Protein AF-A0A7K9U196-F1 (afdb_monomer)

Foldseek 3Di:
DDADPQWDWDDDDPPDPDDTDIHNDVLVVLVVQADPDPPPDDDDVPPPPPPPPFDWDDDPNDTHTDYDYDDDDPDDDDPLVVVLLVCLVPVPDPVVLVPDDPVNNVVSVVPSHSD

Nearest PDB structures (foldseek):
  4gl9-assembly3_G  TM=8.613E-01  e=1.724E-04  Mus musculus
  1knx-assembly1_E  TM=2.983E-01  e=6.787E+00  Mycoplasmoides pneumoniae

pLDDT: mean 73.75, std 14.44, range [35.03, 89.62]

Sequence (115 aa):
IQCEGGSFSLQSDPRSSQPVPRFDCVLKLVHHYMPPAPCAVPEQPGGTLHPKRTYYIYSGSEKIPLVLSRPLSSSVSTLQHLCRKTVNGHLDSYEKMTQLPAPIKEFLDQYDAPL

Secondary structure (DSSP, 8-state):
-EEETTEEE----TT--SPPP-BSSHHHHHHHHSPPPTTS-S--TT--------EEEEETTEEEEE---S---SSPPPHHHHHHHHHHHH---HHHHHTS-HHHHHHHHTT-S--

Mean predicted aligned error: 11.53 Å

InterPro domains:
  IPR001496 SOCS box domain [PS50225] (67-114)
  IPR001496 SOCS box domain [SM00253] (70-112)
  IPR001496 SOCS box domain [SM00969] (76-111)
  IPR028414 Suppressor of cytokine signalling 3, SOCS box domain [cd03737] (74-115)
  IPR036036 SOCS box-like domain superfamily [SSF158235] (66-113)
  IPR036860 SH2 domain superfamily [G3DSA:3.30.505.10] (1-75)

Radius of gyration: 17.28 Å; Cα contacts (8 Å, |Δi|>4): 85; chains: 1; bounding box: 33×39×47 Å

Solvent-accessible surface area (backbone atoms only — not comparable to full-atom values): 7669 Å² total; per-residue (Å²): 118,44,79,56,96,76,28,30,29,71,72,70,63,94,84,56,90,68,85,76,70,71,24,82,40,67,61,61,45,50,53,72,60,31,67,80,71,95,82,73,79,87,82,66,96,79,64,77,76,74,71,85,79,80,43,70,38,73,61,90,93,44,83,41,77,53,79,51,86,75,86,83,74,93,62,88,75,53,69,70,57,53,51,41,30,54,43,56,63,67,60,85,46,69,76,64,59,71,73,49,56,66,74,56,50,56,61,39,64,79,54,66,54,61,116

Organism: NCBI:txid176938

Structure (mmCIF, N/CA/C/O backbone):
data_AF-A0A7K9U196-F1
#
_entry.id   AF-A0A7K9U196-F1
#
loop_
_atom_site.group_PDB
_atom_site.id
_atom_site.type_symbol
_atom_site.label_atom_id
_atom_site.label_alt_id
_atom_site.label_comp_id
_atom_site.label_asym_id
_atom_site.label_entity_id
_atom_site.label_seq_id
_atom_site.pdbx_PDB_ins_code
_atom_site.Cartn_x
_atom_site.Cartn_y
_atom_site.Cartn_z
_atom_site.occupancy
_atom_site.B_iso_or_equiv
_atom_site.auth_seq_id
_atom_site.auth_comp_id
_atom_s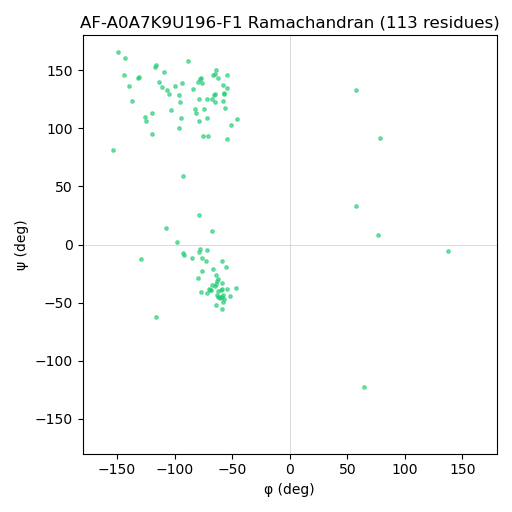ite.auth_asym_id
_atom_site.auth_atom_id
_atom_site.pdbx_PDB_model_num
ATOM 1 N N . ILE A 1 1 ? 2.739 4.214 -12.841 1.00 82.56 1 ILE A N 1
ATOM 2 C CA . ILE A 1 1 ? 1.569 3.373 -12.483 1.00 82.56 1 ILE A CA 1
ATOM 3 C C . ILE A 1 1 ? 0.477 3.713 -13.478 1.00 82.56 1 ILE A C 1
ATOM 5 O O . ILE A 1 1 ? 0.269 4.898 -13.712 1.00 82.56 1 ILE A O 1
ATOM 9 N N . GLN A 1 2 ? -0.138 2.713 -14.100 1.00 84.38 2 GLN A N 1
ATOM 10 C CA . GLN A 1 2 ? -1.284 2.916 -14.984 1.00 84.38 2 GLN A CA 1
ATOM 11 C C . GLN A 1 2 ? -2.572 2.750 -14.177 1.00 84.38 2 GLN A C 1
ATOM 13 O O . GLN A 1 2 ? -2.650 1.870 -13.319 1.00 84.38 2 GLN A O 1
ATOM 18 N N . CYS A 1 3 ? -3.543 3.622 -14.436 1.00 86.62 3 CYS A N 1
ATOM 19 C CA . CYS A 1 3 ? -4.880 3.571 -13.859 1.00 86.62 3 CYS A CA 1
ATOM 20 C C . CYS A 1 3 ? -5.874 3.428 -15.013 1.00 86.62 3 CYS A C 1
ATOM 22 O O . CYS A 1 3 ? -5.988 4.334 -15.838 1.00 86.62 3 CYS A O 1
ATOM 24 N N . GLU A 1 4 ? -6.552 2.286 -15.092 1.00 85.56 4 GLU A N 1
ATOM 25 C CA . GLU A 1 4 ? -7.533 1.979 -16.136 1.00 85.56 4 GLU A CA 1
ATOM 26 C C . GLU A 1 4 ? -8.749 1.317 -15.482 1.00 85.56 4 GLU A C 1
ATOM 28 O O . GLU A 1 4 ? -8.609 0.318 -14.777 1.00 85.56 4 GLU A O 1
ATOM 33 N N . GLY A 1 5 ? -9.945 1.886 -15.671 1.00 81.81 5 GLY A N 1
ATOM 34 C CA . GLY A 1 5 ? -11.194 1.289 -15.181 1.00 81.81 5 GLY A CA 1
ATOM 35 C C . GLY A 1 5 ? -11.239 1.033 -13.666 1.00 81.81 5 GLY A C 1
ATOM 36 O O . GLY A 1 5 ? -11.805 0.034 -13.238 1.00 81.81 5 GLY A O 1
ATOM 37 N N . GLY A 1 6 ? -10.597 1.882 -12.854 1.00 82.81 6 GLY A N 1
ATOM 38 C CA . GLY A 1 6 ? -10.522 1.704 -11.395 1.00 82.81 6 GLY A CA 1
ATOM 39 C C . GLY A 1 6 ? -9.525 0.633 -10.934 1.00 82.81 6 GLY A C 1
ATOM 40 O O . GLY A 1 6 ? -9.493 0.299 -9.756 1.00 82.81 6 GLY A O 1
ATOM 41 N N . SER A 1 7 ? -8.709 0.100 -11.847 1.00 88.25 7 SER A N 1
ATOM 42 C CA . SER A 1 7 ? -7.621 -0.827 -11.542 1.00 88.25 7 SER A CA 1
ATOM 43 C C . SER A 1 7 ? -6.253 -0.177 -11.740 1.00 88.25 7 SER A C 1
ATOM 45 O O . SER A 1 7 ? -6.056 0.650 -12.631 1.00 88.25 7 SER A O 1
ATOM 47 N N . PHE A 1 8 ? -5.288 -0.609 -10.935 1.00 89.62 8 PHE A N 1
ATOM 48 C CA . PHE A 1 8 ? -3.902 -0.169 -10.936 1.00 89.62 8 PHE A CA 1
ATOM 49 C C . PHE A 1 8 ? -2.980 -1.283 -11.420 1.00 89.62 8 PHE A C 1
ATOM 51 O O . PHE A 1 8 ? -3.079 -2.426 -10.969 1.00 89.62 8 PHE A O 1
ATOM 58 N N . SER A 1 9 ? -2.041 -0.940 -12.294 1.00 87.75 9 SER A N 1
ATOM 59 C CA . SER A 1 9 ? -0.998 -1.851 -12.771 1.00 87.75 9 SER A CA 1
ATOM 60 C C . SER A 1 9 ? 0.334 -1.125 -12.963 1.00 87.75 9 SER A C 1
ATOM 62 O O . SER A 1 9 ? 0.410 0.111 -13.053 1.00 87.75 9 SER A O 1
ATOM 64 N N . LEU A 1 10 ? 1.429 -1.887 -12.998 1.00 85.94 10 LEU A N 1
ATOM 65 C CA . LEU A 1 10 ? 2.708 -1.342 -13.438 1.00 85.94 10 LEU A CA 1
ATOM 66 C C . LEU A 1 10 ? 2.730 -1.232 -14.959 1.00 85.94 10 LEU A C 1
ATOM 68 O O . LEU A 1 10 ? 2.212 -2.085 -15.679 1.00 85.94 10 LEU A O 1
ATOM 72 N N . GLN A 1 11 ? 3.362 -0.162 -15.439 1.00 77.44 11 GLN A N 1
ATOM 73 C CA . GLN A 1 11 ? 3.585 0.014 -16.864 1.00 77.44 11 GLN A CA 1
ATOM 74 C C . GLN A 1 11 ? 4.384 -1.177 -17.387 1.00 77.44 11 GLN A C 1
ATOM 76 O O . GLN A 1 11 ? 5.463 -1.481 -16.881 1.00 77.44 11 GLN A O 1
ATOM 81 N N . SER A 1 12 ? 3.814 -1.847 -18.378 1.00 70.69 12 SER A N 1
ATOM 82 C CA . SER A 1 12 ? 4.351 -3.082 -18.937 1.00 70.69 12 SER A CA 1
ATOM 83 C C . SER A 1 12 ? 4.736 -2.881 -20.393 1.00 70.69 12 SER A C 1
ATOM 85 O O . SER A 1 12 ? 4.204 -1.993 -21.059 1.00 70.69 12 SER A O 1
ATOM 87 N N . ASP A 1 13 ? 5.677 -3.690 -20.877 1.00 69.69 13 ASP A N 1
ATOM 88 C CA . ASP A 1 13 ? 6.068 -3.679 -22.286 1.00 69.69 13 ASP A CA 1
ATOM 89 C C . ASP A 1 13 ? 4.892 -4.194 -23.139 1.00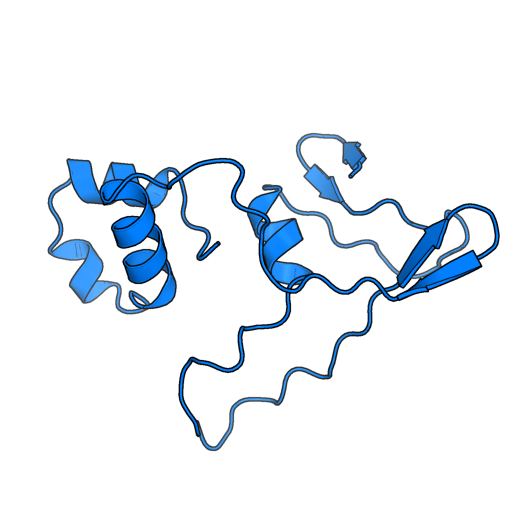 69.69 13 ASP A C 1
ATOM 91 O O . ASP A 1 13 ? 4.422 -5.306 -22.884 1.00 69.69 13 ASP A O 1
ATOM 95 N N . PRO A 1 14 ? 4.413 -3.447 -24.154 1.00 64.19 14 PRO A N 1
ATOM 96 C CA . PRO A 1 14 ? 3.375 -3.919 -25.075 1.00 64.19 14 PRO A CA 1
ATOM 97 C C . PRO A 1 14 ? 3.762 -5.196 -25.844 1.00 64.19 14 PRO A C 1
ATOM 99 O O . PRO A 1 14 ? 2.897 -5.829 -26.446 1.00 64.19 14 PRO A O 1
ATOM 102 N N . ARG A 1 15 ? 5.043 -5.588 -25.838 1.00 65.25 15 ARG A N 1
ATOM 103 C CA . ARG A 1 15 ? 5.558 -6.833 -26.433 1.00 65.25 15 ARG A CA 1
ATOM 104 C C . ARG A 1 15 ? 5.631 -8.000 -25.443 1.00 65.25 15 ARG A C 1
ATOM 106 O O . ARG A 1 15 ? 5.948 -9.117 -25.848 1.00 65.25 15 ARG A O 1
ATOM 113 N N . SER A 1 16 ? 5.376 -7.762 -24.157 1.00 66.19 16 SER A N 1
ATOM 114 C CA . SER A 1 16 ? 5.357 -8.813 -23.139 1.00 66.19 16 SER A CA 1
ATOM 115 C C . SER A 1 16 ? 4.118 -9.689 -23.314 1.00 66.19 16 SER A C 1
ATOM 117 O O . SER A 1 16 ? 2.993 -9.200 -23.273 1.00 66.19 16 SER A O 1
ATOM 119 N N . SER A 1 17 ? 4.314 -11.001 -23.449 1.00 61.66 17 SER A N 1
ATOM 120 C CA . SER A 1 17 ? 3.226 -11.986 -23.477 1.00 61.66 17 SER A CA 1
ATOM 121 C C . SER A 1 17 ? 2.674 -12.324 -22.087 1.00 61.66 17 SER A C 1
ATOM 123 O O . SER A 1 17 ? 1.700 -13.069 -21.978 1.00 61.66 17 SER A O 1
ATOM 125 N N . GLN A 1 18 ? 3.290 -11.814 -21.013 1.00 68.69 18 GLN A N 1
ATOM 126 C CA . GLN A 1 18 ? 2.848 -12.100 -19.651 1.00 68.69 18 GLN A CA 1
ATOM 127 C C . GLN A 1 18 ? 1.711 -11.169 -19.212 1.00 68.69 18 GLN A C 1
ATOM 129 O O . GLN A 1 18 ? 1.826 -9.951 -19.384 1.00 68.69 18 GLN A O 1
ATOM 134 N N . PRO A 1 19 ? 0.640 -11.713 -18.601 1.00 70.25 19 PRO A N 1
ATOM 135 C CA . PRO A 1 19 ? -0.452 -10.906 -18.080 1.00 70.25 19 PRO A CA 1
ATOM 136 C C . PRO A 1 19 ? 0.046 -10.026 -16.932 1.00 70.25 19 PRO A C 1
ATOM 138 O O . PRO A 1 19 ? 0.681 -10.496 -15.986 1.00 70.25 19 PRO A O 1
ATOM 141 N N . VAL A 1 20 ? -0.257 -8.735 -17.021 1.00 78.69 20 VAL A N 1
ATOM 142 C CA . VAL A 1 20 ? 0.132 -7.742 -16.019 1.00 78.69 20 VAL A CA 1
ATOM 143 C C . VAL A 1 20 ? -0.822 -7.833 -14.828 1.00 78.69 20 VAL A C 1
ATOM 145 O O . VAL A 1 20 ? -2.033 -7.702 -15.031 1.00 78.69 20 VAL A O 1
ATOM 148 N N . PRO A 1 21 ? -0.324 -8.010 -13.591 1.00 84.44 21 PRO A N 1
ATOM 149 C CA . PRO A 1 21 ? -1.163 -7.967 -12.402 1.00 84.44 21 PRO A CA 1
ATOM 150 C C . PRO A 1 21 ? -1.910 -6.630 -12.298 1.00 84.44 21 PRO A C 1
ATOM 152 O O . PRO A 1 21 ? -1.309 -5.556 -12.400 1.00 84.44 21 PRO A O 1
ATOM 155 N N . ARG A 1 22 ? -3.229 -6.708 -12.102 1.00 87.44 22 ARG A N 1
ATOM 156 C CA . ARG A 1 22 ? -4.124 -5.566 -11.886 1.00 87.44 22 ARG A CA 1
ATOM 157 C C . ARG A 1 22 ? -4.668 -5.627 -10.464 1.00 87.44 22 ARG A C 1
ATOM 159 O O . ARG A 1 22 ? -5.009 -6.706 -9.985 1.00 87.44 22 ARG A O 1
ATOM 166 N N . PHE A 1 23 ? -4.755 -4.477 -9.810 1.00 88.31 23 PHE A N 1
ATOM 167 C CA . PHE A 1 23 ? -5.191 -4.362 -8.420 1.00 88.31 23 PHE A CA 1
ATOM 168 C C . PHE A 1 23 ? -6.254 -3.281 -8.284 1.00 88.31 23 PHE A C 1
ATOM 170 O O . PHE A 1 23 ? -6.141 -2.236 -8.909 1.00 88.31 23 PHE A O 1
ATOM 177 N N . ASP A 1 24 ? -7.238 -3.479 -7.417 1.00 88.44 24 ASP A N 1
ATOM 178 C CA . ASP A 1 24 ? -8.250 -2.465 -7.085 1.00 88.44 24 ASP A CA 1
ATOM 179 C C . ASP A 1 24 ? -7.697 -1.319 -6.211 1.00 88.44 24 ASP A C 1
ATOM 181 O O . ASP A 1 24 ? -8.307 -0.262 -6.089 1.00 88.44 24 ASP A O 1
ATOM 185 N N . CYS A 1 25 ? -6.511 -1.505 -5.620 1.00 83.38 25 CYS A N 1
ATOM 186 C CA . CYS A 1 25 ? -5.870 -0.543 -4.731 1.00 83.38 25 CYS A CA 1
ATOM 187 C C . CYS A 1 25 ? -4.359 -0.463 -4.992 1.00 83.38 25 CYS A C 1
ATOM 189 O O . CYS A 1 25 ? -3.675 -1.485 -5.101 1.00 83.38 25 CYS A O 1
ATOM 191 N N . VAL A 1 26 ? -3.812 0.758 -5.030 1.00 86.25 26 VAL A N 1
ATOM 192 C CA . VAL A 1 26 ? -2.365 1.000 -5.207 1.00 86.25 26 VAL A CA 1
ATOM 193 C C . VAL A 1 26 ? -1.544 0.337 -4.102 1.00 86.25 26 VAL A C 1
ATOM 195 O O . VAL A 1 26 ? -0.441 -0.134 -4.357 1.00 86.25 26 VAL A O 1
ATOM 198 N N . LEU A 1 27 ? -2.072 0.247 -2.883 1.00 83.75 27 LEU A N 1
ATOM 199 C CA . LEU A 1 27 ? -1.3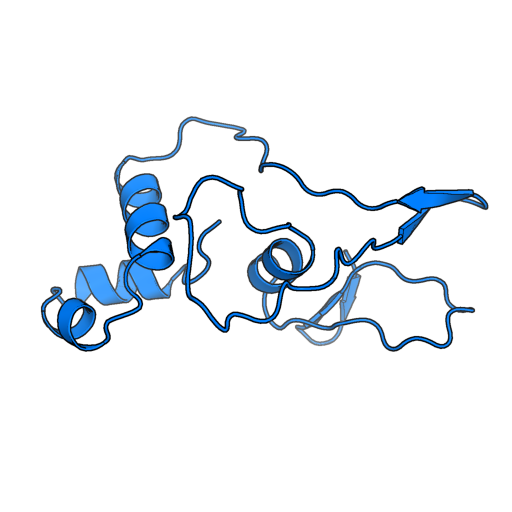59 -0.376 -1.768 1.00 83.75 27 LEU A CA 1
ATOM 200 C C . LEU A 1 27 ? -1.205 -1.883 -1.971 1.00 83.75 27 LEU A C 1
ATOM 202 O O . LEU A 1 27 ? -0.129 -2.419 -1.724 1.00 83.75 27 LEU A O 1
ATOM 206 N N . LYS A 1 28 ? -2.237 -2.552 -2.503 1.00 84.81 28 LYS A N 1
ATOM 207 C CA . LYS A 1 28 ? -2.166 -3.971 -2.886 1.00 84.81 28 LYS A CA 1
ATOM 208 C C . LYS A 1 28 ? -1.135 -4.189 -3.992 1.00 84.81 28 LYS A C 1
ATOM 210 O O . LYS A 1 28 ? -0.370 -5.149 -3.930 1.00 84.81 28 LYS A O 1
ATOM 215 N N . LEU A 1 29 ? -1.072 -3.264 -4.957 1.00 87.56 29 LEU A N 1
ATOM 216 C CA . LEU A 1 29 ? -0.037 -3.259 -5.990 1.00 87.56 29 LEU A CA 1
ATOM 217 C C . LEU A 1 29 ? 1.353 -3.160 -5.360 1.00 87.56 29 LEU A C 1
ATOM 219 O O . LEU A 1 29 ? 2.189 -4.027 -5.596 1.00 87.56 29 LEU A O 1
ATOM 223 N N . VAL A 1 30 ? 1.609 -2.137 -4.542 1.00 86.12 30 VAL A N 1
ATOM 224 C CA . VAL A 1 30 ? 2.923 -1.936 -3.911 1.00 86.12 30 VAL A CA 1
ATOM 225 C C . VAL A 1 30 ? 3.300 -3.151 -3.067 1.00 86.12 30 VAL A C 1
ATOM 227 O O . VAL A 1 30 ? 4.404 -3.661 -3.223 1.00 86.12 30 VAL A O 1
ATOM 230 N N . HIS A 1 31 ? 2.371 -3.670 -2.262 1.00 80.38 31 HIS A N 1
ATOM 231 C CA 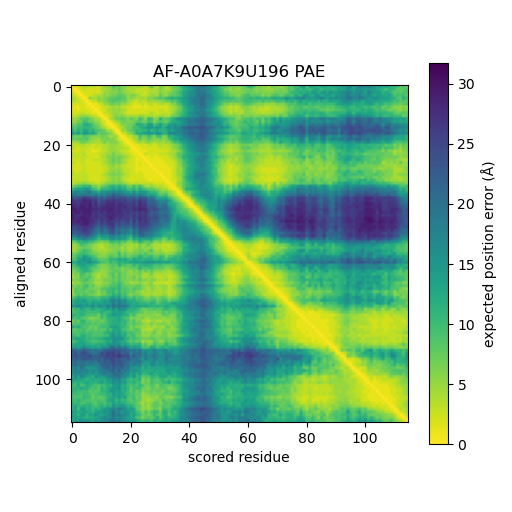. HIS A 1 31 ? 2.584 -4.848 -1.422 1.00 80.38 31 HIS A CA 1
ATOM 232 C C . HIS A 1 31 ? 2.964 -6.088 -2.242 1.00 80.38 31 HIS A C 1
ATOM 234 O O . HIS A 1 31 ? 3.842 -6.842 -1.846 1.00 80.38 31 HIS A O 1
ATOM 240 N N . HIS A 1 32 ? 2.363 -6.286 -3.418 1.00 83.56 32 HIS A N 1
ATOM 241 C CA . HIS A 1 32 ? 2.697 -7.408 -4.300 1.00 83.56 32 HIS A CA 1
ATOM 242 C C . HIS A 1 32 ? 4.130 -7.350 -4.859 1.00 83.56 32 HIS A C 1
ATOM 244 O O . HIS A 1 32 ? 4.763 -8.390 -5.071 1.00 83.56 32 HIS A O 1
ATOM 250 N N . TYR A 1 33 ? 4.625 -6.143 -5.140 1.00 82.44 33 TYR A N 1
ATOM 251 C CA . TYR A 1 33 ? 5.965 -5.916 -5.692 1.00 82.44 33 TYR A CA 1
ATOM 252 C C . TYR A 1 33 ? 7.033 -5.689 -4.614 1.00 82.44 33 TYR A C 1
ATOM 254 O O . TYR A 1 33 ? 8.225 -5.646 -4.926 1.00 82.44 33 TYR A O 1
ATOM 262 N N . MET A 1 34 ? 6.621 -5.544 -3.358 1.00 84.25 34 MET A N 1
ATOM 263 C CA . MET A 1 34 ? 7.497 -5.377 -2.212 1.00 84.25 34 MET A CA 1
ATOM 264 C C . MET A 1 34 ? 7.744 -6.742 -1.559 1.00 84.25 34 MET A C 1
ATOM 266 O O . MET A 1 34 ? 6.791 -7.428 -1.199 1.00 84.25 34 MET A O 1
ATOM 270 N N . PRO A 1 35 ? 9.002 -7.188 -1.422 1.00 69.75 35 PRO A N 1
ATOM 271 C CA . PRO A 1 35 ? 9.298 -8.425 -0.727 1.00 69.75 35 PRO A CA 1
ATOM 272 C C . PRO A 1 35 ? 8.911 -8.286 0.754 1.00 69.75 35 PRO A C 1
ATOM 274 O O . PRO A 1 35 ? 9.065 -7.198 1.320 1.00 69.75 35 PRO A O 1
ATOM 277 N N . PRO A 1 36 ? 8.448 -9.370 1.403 1.00 63.66 36 PRO A N 1
ATOM 278 C CA . PRO A 1 36 ? 8.218 -9.356 2.840 1.00 63.66 36 PRO A CA 1
ATOM 279 C C . PRO A 1 36 ? 9.522 -8.976 3.546 1.00 63.66 36 PRO A C 1
ATOM 281 O O . PRO A 1 36 ? 10.593 -9.509 3.234 1.00 63.66 36 PRO A O 1
ATOM 284 N N . ALA A 1 37 ? 9.446 -8.011 4.463 1.00 57.06 37 ALA A N 1
ATOM 285 C CA . ALA A 1 37 ? 10.604 -7.598 5.238 1.00 57.06 37 ALA A CA 1
ATOM 286 C C . ALA A 1 37 ? 11.1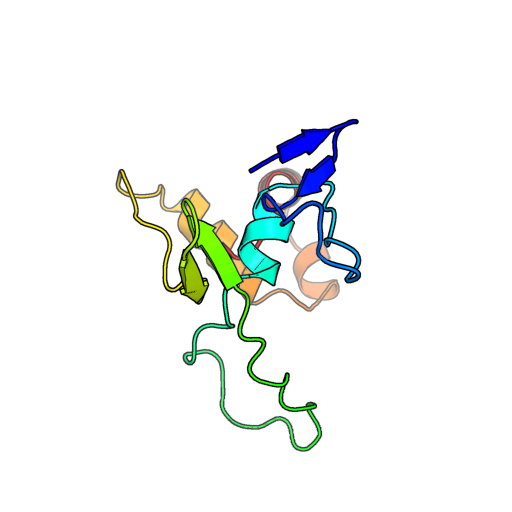58 -8.815 6.006 1.00 57.06 37 ALA A C 1
ATOM 288 O O . ALA A 1 37 ? 10.376 -9.558 6.599 1.00 57.06 37 ALA A O 1
ATOM 289 N N . PRO A 1 38 ? 12.485 -9.018 6.061 1.00 53.25 38 PRO A N 1
ATOM 290 C CA . PRO A 1 38 ? 13.101 -10.183 6.707 1.00 53.25 38 PRO A CA 1
ATOM 291 C C . PRO A 1 38 ? 12.940 -10.231 8.243 1.00 53.25 38 PRO A C 1
ATOM 293 O O . PRO A 1 38 ? 13.601 -11.029 8.898 1.00 53.25 38 PRO A O 1
ATOM 296 N N . CYS A 1 39 ? 12.090 -9.387 8.838 1.00 42.50 39 CYS A N 1
ATOM 297 C CA . CYS A 1 39 ? 12.002 -9.182 10.28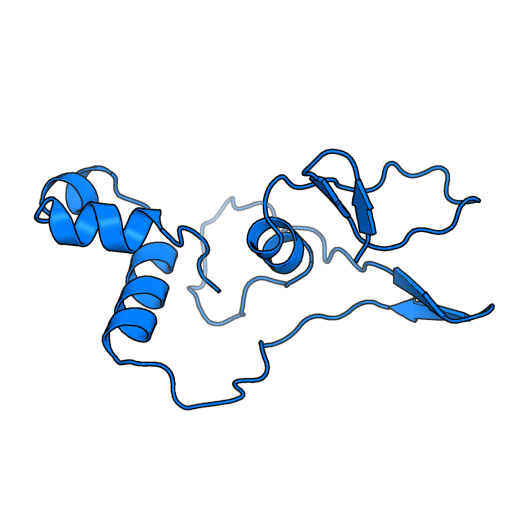6 1.00 42.50 39 CYS A CA 1
ATOM 298 C C . CYS A 1 39 ? 10.754 -9.781 10.957 1.00 42.50 39 CYS A C 1
ATOM 300 O O . CYS A 1 39 ? 10.490 -9.448 12.109 1.00 42.50 39 CYS A O 1
ATOM 302 N N . ALA A 1 40 ? 9.998 -10.665 10.303 1.00 42.88 40 ALA A N 1
ATOM 303 C CA . ALA A 1 40 ? 8.906 -11.386 10.957 1.00 42.88 40 ALA A CA 1
ATOM 304 C C . ALA A 1 40 ? 9.159 -12.900 10.901 1.00 42.88 40 ALA A C 1
ATOM 306 O O . ALA A 1 40 ? 8.828 -13.547 9.917 1.00 42.88 40 ALA A O 1
ATOM 307 N N . VAL A 1 41 ? 9.743 -13.394 12.000 1.00 38.12 41 VAL A N 1
ATOM 308 C CA . VAL A 1 41 ? 9.891 -14.787 12.474 1.00 38.12 41 VAL A CA 1
ATOM 309 C C . VAL A 1 41 ? 10.603 -15.828 11.582 1.00 38.12 41 VAL A C 1
ATOM 311 O O . VAL A 1 41 ? 10.283 -15.988 10.408 1.00 38.12 41 VAL A O 1
ATOM 314 N N . PRO A 1 42 ? 11.538 -16.617 12.156 1.00 45.47 42 PRO A N 1
ATOM 315 C CA . PRO A 1 42 ? 11.985 -17.857 11.545 1.00 45.47 42 PRO A CA 1
ATOM 316 C C . PRO A 1 42 ? 10.916 -18.950 11.750 1.00 45.47 42 PRO A C 1
ATOM 318 O O . PRO A 1 42 ? 10.356 -19.091 12.832 1.00 45.47 42 PRO A O 1
ATOM 321 N N . GLU A 1 43 ? 10.703 -19.743 10.699 1.00 45.03 43 GLU A N 1
ATOM 322 C CA . GLU A 1 43 ? 10.219 -21.133 10.745 1.00 45.03 43 GLU A CA 1
ATOM 323 C C . GLU A 1 43 ? 8.706 -21.359 10.962 1.00 45.03 43 GLU A C 1
ATOM 325 O O . GLU A 1 43 ? 8.215 -21.577 12.065 1.00 45.03 43 GLU A O 1
ATOM 330 N N . GLN A 1 44 ? 7.973 -21.458 9.848 1.00 37.06 44 GLN A N 1
ATOM 331 C CA . GLN A 1 44 ? 6.895 -22.444 9.716 1.00 37.06 44 GLN A CA 1
ATOM 332 C C . GLN A 1 44 ? 7.425 -23.595 8.842 1.00 37.06 44 GLN A C 1
ATOM 334 O O . GLN A 1 44 ? 7.733 -23.355 7.666 1.00 37.06 44 GLN A O 1
ATOM 339 N N . PRO A 1 45 ? 7.564 -24.830 9.365 1.00 35.03 45 PRO A N 1
ATOM 340 C CA . PRO A 1 45 ? 8.011 -25.976 8.583 1.00 35.03 45 PRO A CA 1
ATOM 341 C C . PRO A 1 45 ? 6.890 -26.376 7.616 1.00 35.03 45 PRO A C 1
ATOM 343 O O . PRO A 1 45 ? 5.966 -27.102 7.967 1.00 35.03 45 PRO A O 1
ATOM 346 N N . GLY A 1 46 ? 6.944 -25.840 6.395 1.00 38.66 46 GLY A N 1
ATOM 347 C CA . GLY A 1 46 ? 5.961 -26.105 5.338 1.00 38.66 46 GLY A CA 1
ATOM 348 C C . GLY A 1 46 ? 5.524 -24.879 4.533 1.00 38.66 46 GLY A C 1
ATOM 349 O O . GLY A 1 46 ? 4.812 -25.032 3.543 1.00 38.66 46 GLY A O 1
ATOM 350 N N . GLY A 1 47 ? 5.953 -23.670 4.908 1.00 35.75 47 GLY A N 1
ATOM 351 C CA . GLY A 1 47 ? 5.662 -22.463 4.137 1.00 35.75 47 GLY A CA 1
ATOM 352 C C . GLY A 1 47 ? 6.468 -22.442 2.842 1.00 35.75 47 GLY A C 1
ATOM 353 O O . GLY A 1 47 ? 7.683 -22.263 2.875 1.00 35.75 47 GLY A O 1
ATOM 354 N N . THR A 1 48 ? 5.802 -22.632 1.702 1.00 36.28 48 THR A N 1
ATOM 355 C CA . THR A 1 48 ? 6.383 -22.473 0.364 1.00 36.28 48 THR A CA 1
ATOM 356 C C . THR A 1 48 ? 7.187 -21.183 0.300 1.00 36.28 48 THR A C 1
ATOM 358 O O . THR A 1 48 ? 6.617 -20.091 0.302 1.00 36.28 48 THR A O 1
ATOM 361 N N . LEU A 1 49 ? 8.512 -21.329 0.255 1.00 41.19 49 LEU A N 1
ATOM 362 C CA . LEU A 1 49 ? 9.470 -20.262 0.019 1.00 41.19 49 LEU A CA 1
ATOM 363 C C . LEU A 1 49 ? 8.995 -19.532 -1.239 1.00 41.19 49 LEU A C 1
ATOM 365 O O . LEU A 1 49 ? 9.098 -20.080 -2.338 1.00 41.19 49 LEU A O 1
ATOM 369 N N . HIS A 1 50 ? 8.374 -18.358 -1.086 1.00 45.72 50 HIS A N 1
ATOM 370 C CA . HIS A 1 50 ? 7.897 -17.610 -2.240 1.00 45.72 50 HIS A CA 1
ATOM 371 C C . HIS A 1 50 ? 9.120 -17.405 -3.140 1.00 45.72 50 HIS A C 1
ATOM 373 O O . HIS A 1 50 ? 10.101 -16.809 -2.680 1.00 45.72 50 HIS A O 1
ATOM 379 N N . PRO A 1 51 ? 9.125 -17.947 -4.376 1.00 48.56 51 PRO A N 1
ATOM 380 C CA . PRO A 1 51 ? 10.274 -17.821 -5.255 1.00 48.56 51 PRO A CA 1
ATOM 381 C C . PRO A 1 51 ? 10.577 -16.335 -5.361 1.00 48.56 51 PRO A C 1
ATOM 383 O O . PRO A 1 51 ? 9.649 -15.539 -5.480 1.00 48.56 51 PRO A O 1
ATOM 386 N N . LYS A 1 52 ? 11.852 -15.963 -5.240 1.00 56.91 52 LYS A N 1
ATOM 387 C CA . LYS A 1 52 ? 12.331 -14.579 -5.297 1.00 56.91 52 LYS A CA 1
ATOM 388 C C . LYS A 1 52 ? 11.829 -13.973 -6.617 1.00 56.91 52 LYS A C 1
ATOM 390 O O . LYS A 1 52 ? 12.436 -14.180 -7.664 1.00 56.91 52 LYS A O 1
ATOM 395 N N . ARG A 1 53 ? 10.646 -13.345 -6.599 1.00 64.88 53 ARG A N 1
ATOM 396 C CA . ARG A 1 53 ? 9.979 -12.842 -7.803 1.00 64.88 53 ARG A CA 1
ATOM 397 C C . ARG A 1 53 ? 10.722 -11.581 -8.206 1.00 64.88 53 ARG A C 1
ATOM 399 O O . ARG A 1 53 ? 10.474 -10.505 -7.674 1.00 64.88 53 ARG A O 1
ATOM 406 N N . THR A 1 54 ? 11.692 -11.739 -9.097 1.00 69.69 54 THR A N 1
ATOM 407 C CA . THR A 1 54 ? 12.395 -10.612 -9.702 1.00 69.69 54 THR A CA 1
ATOM 408 C C . THR A 1 54 ? 11.502 -10.037 -10.789 1.00 69.69 54 THR A C 1
ATOM 410 O O . THR A 1 54 ? 11.326 -10.638 -11.848 1.00 69.69 54 THR A O 1
ATOM 413 N N . TYR A 1 55 ? 10.915 -8.880 -10.510 1.00 78.06 55 TYR A N 1
ATOM 414 C CA . TYR A 1 55 ? 10.145 -8.126 -11.489 1.00 78.06 55 TYR A CA 1
ATOM 415 C C . TYR A 1 55 ? 11.065 -7.179 -12.256 1.00 78.06 55 TYR A C 1
ATOM 417 O O . TYR A 1 55 ? 12.138 -6.819 -11.776 1.00 78.06 55 TYR A O 1
ATOM 425 N N . TYR A 1 56 ? 10.651 -6.766 -13.450 1.00 79.19 56 TYR A N 1
ATOM 426 C CA . TYR A 1 56 ? 11.418 -5.850 -14.286 1.00 79.19 56 TYR A CA 1
ATOM 427 C C . TYR A 1 56 ? 10.519 -4.734 -14.805 1.00 79.19 56 TYR A C 1
ATOM 429 O O . TYR A 1 56 ? 9.361 -4.977 -15.142 1.00 79.19 56 TYR A O 1
ATOM 437 N N . ILE A 1 57 ? 11.075 -3.531 -14.886 1.00 80.81 57 ILE A N 1
ATOM 438 C CA . ILE A 1 57 ? 10.476 -2.367 -15.533 1.00 80.81 57 ILE A CA 1
ATOM 439 C C . ILE A 1 57 ? 11.350 -1.944 -16.709 1.00 80.81 57 ILE A C 1
ATOM 441 O O . ILE A 1 57 ? 12.557 -2.184 -16.723 1.00 80.81 57 ILE A O 1
ATOM 445 N N . TYR A 1 58 ? 10.734 -1.313 -17.700 1.00 76.94 58 TYR A N 1
ATOM 446 C CA . TYR A 1 58 ? 11.438 -0.800 -18.866 1.00 76.94 58 TYR A CA 1
ATOM 447 C C . TYR A 1 58 ? 11.559 0.714 -18.759 1.00 76.94 58 TYR A C 1
ATOM 449 O O . TYR A 1 58 ? 10.565 1.404 -18.523 1.00 76.94 58 TYR A O 1
ATOM 457 N N . SER A 1 59 ? 12.775 1.219 -18.939 1.00 77.25 59 SER A N 1
ATOM 458 C CA . SER A 1 59 ? 13.054 2.649 -19.052 1.00 77.25 59 SER A CA 1
ATOM 459 C C . SER A 1 59 ? 13.796 2.872 -20.367 1.00 77.25 59 SER A C 1
ATOM 461 O O . SER A 1 59 ? 14.942 2.455 -20.525 1.00 77.25 59 SER A O 1
ATOM 463 N N . GLY A 1 60 ? 13.109 3.440 -21.362 1.00 77.12 60 GLY A N 1
ATOM 464 C CA . GLY A 1 60 ? 13.615 3.473 -22.738 1.00 77.12 60 GLY A CA 1
ATOM 465 C C . GLY A 1 60 ? 13.738 2.061 -23.328 1.00 77.12 60 GLY A C 1
ATOM 466 O O . GLY A 1 60 ? 12.752 1.330 -23.383 1.00 77.12 60 GLY A O 1
ATOM 467 N N . SER A 1 61 ? 14.942 1.681 -23.770 1.00 75.56 61 SER A N 1
ATOM 468 C CA . SER A 1 61 ? 15.261 0.341 -24.294 1.00 75.56 61 SER A CA 1
ATOM 469 C C . SER A 1 61 ? 15.920 -0.591 -23.270 1.00 75.56 61 SER A C 1
ATOM 471 O O . SER A 1 61 ? 16.280 -1.715 -23.621 1.00 75.56 61 SER A O 1
ATOM 473 N N . GLU A 1 62 ? 16.101 -0.148 -22.023 1.00 80.50 62 GLU A N 1
ATOM 474 C CA . GLU A 1 62 ? 16.766 -0.933 -20.984 1.00 80.50 62 GLU A CA 1
ATOM 475 C C . GLU A 1 62 ? 15.758 -1.619 -20.053 1.00 80.50 62 GLU A C 1
ATOM 477 O O . GLU A 1 62 ? 14.767 -1.021 -19.618 1.00 80.50 62 GLU A O 1
ATOM 482 N N . LYS A 1 63 ? 16.031 -2.892 -19.740 1.00 81.69 63 LYS A N 1
ATOM 483 C CA . LYS A 1 63 ? 15.270 -3.706 -18.790 1.00 81.69 63 LYS A CA 1
ATOM 484 C C . LYS A 1 63 ? 15.930 -3.628 -17.412 1.00 81.69 63 LYS A C 1
ATOM 486 O O . LYS A 1 63 ? 16.982 -4.227 -17.196 1.00 81.69 63 LYS A O 1
ATOM 491 N N . ILE A 1 64 ? 15.282 -2.944 -16.475 1.00 81.94 64 ILE A N 1
ATOM 492 C CA . ILE A 1 64 ? 15.797 -2.675 -15.126 1.00 81.94 64 ILE A CA 1
ATOM 493 C C . ILE A 1 64 ? 15.039 -3.545 -14.112 1.00 81.94 64 ILE A C 1
ATOM 495 O O . ILE A 1 64 ? 13.808 -3.604 -14.167 1.00 81.94 64 ILE A O 1
ATOM 499 N N . PRO A 1 65 ? 15.716 -4.237 -13.178 1.00 81.56 65 PRO A N 1
ATOM 500 C CA . PRO A 1 65 ? 15.035 -4.977 -12.120 1.00 81.56 65 PRO A CA 1
ATOM 501 C C . PRO A 1 65 ? 14.291 -4.019 -11.179 1.00 81.56 65 PRO A C 1
ATOM 503 O O . PRO A 1 65 ? 14.860 -3.064 -10.654 1.00 81.56 65 PRO A O 1
ATOM 506 N N . LEU A 1 66 ? 13.011 -4.295 -10.941 1.00 83.56 66 LEU A N 1
ATOM 507 C CA . LEU A 1 66 ? 12.200 -3.577 -9.968 1.00 83.56 66 LEU A CA 1
ATOM 508 C C . LEU A 1 66 ? 12.460 -4.144 -8.574 1.00 83.56 66 LEU A C 1
ATOM 510 O O . LEU A 1 66 ? 12.134 -5.298 -8.294 1.00 83.56 66 LEU A O 1
ATOM 514 N N . VAL A 1 67 ? 12.999 -3.305 -7.692 1.00 81.00 67 VAL A N 1
ATOM 515 C CA . VAL A 1 67 ? 13.220 -3.634 -6.282 1.00 81.00 67 VAL A CA 1
ATOM 516 C C . VAL A 1 67 ? 12.559 -2.563 -5.424 1.00 81.00 67 VAL A C 1
ATOM 518 O O . VAL A 1 67 ? 13.021 -1.425 -5.371 1.00 81.00 67 VAL A O 1
ATOM 521 N N . LEU A 1 68 ? 11.474 -2.927 -4.741 1.00 80.88 68 LEU A N 1
ATOM 522 C CA . LEU A 1 68 ? 10.873 -2.104 -3.692 1.00 80.88 68 LEU A CA 1
ATOM 523 C C . LEU A 1 68 ? 11.417 -2.593 -2.347 1.00 80.88 68 LEU A C 1
ATOM 525 O O . LEU A 1 68 ? 11.409 -3.790 -2.097 1.00 80.88 68 LEU A O 1
ATOM 529 N N . SER A 1 69 ? 11.938 -1.703 -1.501 1.00 76.94 69 SER A N 1
ATOM 530 C CA . SER A 1 69 ? 12.599 -2.095 -0.242 1.00 76.94 69 SER A CA 1
ATOM 531 C C . SER A 1 69 ? 11.874 -1.575 0.994 1.00 76.94 69 SER A C 1
ATOM 533 O O . SER A 1 69 ? 11.375 -2.361 1.790 1.00 76.94 69 SER A O 1
ATOM 535 N N . ARG A 1 70 ? 11.776 -0.253 1.146 1.00 78.62 70 ARG A N 1
ATOM 536 C CA . ARG A 1 70 ? 10.984 0.427 2.179 1.00 78.62 70 ARG A CA 1
ATOM 537 C C . ARG A 1 70 ? 10.374 1.707 1.609 1.00 78.62 70 ARG A C 1
ATOM 539 O O . ARG A 1 70 ? 11.032 2.348 0.787 1.00 78.62 70 ARG A O 1
ATOM 546 N N . PRO A 1 71 ? 9.165 2.111 2.033 1.00 81.25 71 PRO A N 1
ATOM 547 C CA . PRO A 1 71 ? 8.610 3.392 1.624 1.00 81.25 71 PRO A CA 1
ATOM 548 C C . PRO A 1 71 ? 9.501 4.529 2.138 1.00 81.25 71 PRO A C 1
ATOM 550 O O . PRO A 1 71 ? 10.051 4.457 3.242 1.00 81.25 71 PRO A O 1
ATOM 553 N N . LEU A 1 72 ? 9.651 5.584 1.341 1.00 81.25 72 LEU A N 1
ATOM 554 C CA . LEU A 1 72 ? 10.285 6.814 1.797 1.00 81.25 72 LEU A CA 1
ATOM 555 C C . LEU A 1 72 ? 9.250 7.633 2.576 1.00 81.25 72 LEU A C 1
ATOM 557 O O . LEU A 1 72 ? 8.278 8.109 1.999 1.00 81.25 72 LEU A O 1
ATOM 561 N N . SER A 1 73 ? 9.453 7.802 3.881 1.00 77.62 73 SER A N 1
ATOM 562 C CA . SER A 1 73 ? 8.594 8.661 4.699 1.00 77.62 73 SER A CA 1
ATOM 563 C C . SER A 1 73 ? 8.897 10.132 4.407 1.00 77.62 73 SER A C 1
ATOM 565 O O . SER A 1 73 ? 10.003 10.598 4.670 1.00 77.62 73 SER A O 1
ATOM 567 N N . SER A 1 74 ? 7.920 10.869 3.875 1.00 77.56 74 SER A N 1
ATOM 568 C CA . SER A 1 74 ? 8.029 12.319 3.646 1.00 77.56 74 SER A CA 1
ATOM 569 C C . SER A 1 74 ? 7.872 13.139 4.931 1.00 77.56 74 SER A C 1
ATOM 571 O O . SER A 1 74 ? 8.322 14.278 4.999 1.00 77.56 74 SER A O 1
ATOM 573 N N . SER A 1 75 ? 7.216 12.572 5.944 1.00 78.38 75 SER A N 1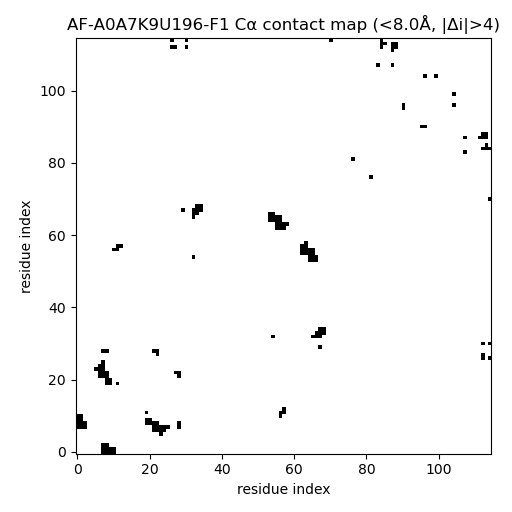
ATOM 574 C CA . SER A 1 75 ? 6.961 13.182 7.248 1.00 78.38 75 SER A CA 1
ATOM 575 C C . SER A 1 75 ? 6.906 12.114 8.343 1.00 78.38 75 SER A C 1
ATOM 577 O O . SER A 1 75 ? 6.803 10.914 8.064 1.00 78.38 75 SER A O 1
ATOM 579 N N . VAL A 1 76 ? 6.976 12.546 9.605 1.00 80.62 76 VAL A N 1
ATOM 580 C CA . VAL A 1 76 ? 6.738 11.654 10.745 1.00 80.62 76 VAL A CA 1
ATOM 581 C C . VAL A 1 76 ? 5.282 11.187 10.728 1.00 80.62 76 VAL A C 1
ATOM 583 O O . VAL A 1 76 ? 4.352 11.991 10.709 1.00 80.62 76 VAL A O 1
ATOM 586 N N . SER A 1 77 ? 5.081 9.870 10.696 1.00 82.75 77 SER A N 1
ATOM 587 C CA . SER A 1 77 ? 3.744 9.281 10.786 1.00 82.75 77 SER A CA 1
ATOM 588 C C . SER A 1 77 ? 3.140 9.544 12.162 1.00 82.75 77 SER A C 1
ATOM 590 O O . SER A 1 77 ? 3.847 9.534 13.170 1.00 82.75 77 SER A O 1
ATOM 592 N N . THR A 1 78 ? 1.824 9.740 12.221 1.00 88.75 78 THR A N 1
ATOM 593 C CA . THR A 1 78 ? 1.122 9.829 13.505 1.00 88.75 78 THR A CA 1
ATOM 594 C C . THR A 1 78 ? 1.217 8.494 14.244 1.00 88.75 78 THR A C 1
ATOM 596 O O . THR A 1 78 ? 1.254 7.429 13.621 1.00 88.75 78 THR A O 1
ATOM 599 N N . LEU A 1 79 ? 1.198 8.527 15.580 1.00 88.00 79 LEU A N 1
ATOM 600 C CA . LEU A 1 79 ? 1.177 7.305 16.393 1.00 88.00 79 LEU A CA 1
ATOM 601 C C . LEU A 1 79 ? 0.006 6.390 16.001 1.00 88.00 79 LEU A C 1
ATOM 603 O O . LEU A 1 79 ? 0.175 5.182 15.901 1.00 88.00 79 LEU A O 1
ATOM 607 N N . GLN A 1 80 ? -1.153 6.978 15.693 1.00 87.81 80 GLN A N 1
ATOM 608 C CA . GLN A 1 80 ? -2.341 6.252 15.248 1.00 87.81 80 GLN A CA 1
ATOM 609 C C . GLN A 1 80 ? -2.077 5.431 13.974 1.00 87.81 80 GLN A C 1
ATOM 611 O O . GLN A 1 80 ? -2.465 4.266 13.895 1.00 87.81 80 GLN A O 1
ATOM 616 N N . HIS A 1 81 ? -1.373 6.010 12.995 1.00 84.31 81 HIS A N 1
ATOM 617 C CA . HIS A 1 81 ? -1.005 5.319 11.759 1.00 84.31 81 HIS A CA 1
ATOM 618 C C . HIS A 1 81 ? 0.042 4.222 12.003 1.00 84.31 81 HIS A C 1
ATOM 620 O O . HIS A 1 81 ? -0.072 3.131 11.446 1.00 84.31 81 HIS A O 1
ATOM 626 N N . LEU A 1 82 ? 1.019 4.473 12.882 1.00 83.94 82 LEU A N 1
ATOM 627 C CA . LEU A 1 82 ? 2.010 3.468 13.279 1.00 83.94 82 LEU A CA 1
ATOM 628 C C . LEU A 1 82 ? 1.350 2.267 13.969 1.00 83.94 82 LEU A C 1
ATOM 630 O O . LEU A 1 82 ? 1.640 1.127 13.614 1.00 83.94 82 LEU A O 1
ATOM 634 N N . CYS A 1 83 ? 0.420 2.514 14.895 1.00 84.25 83 CYS A N 1
ATOM 635 C CA . CYS A 1 83 ? -0.366 1.465 15.538 1.00 84.25 83 CYS A CA 1
ATOM 636 C C . CYS A 1 83 ? -1.192 0.681 14.515 1.00 84.25 83 CYS A C 1
ATOM 638 O O . CYS A 1 83 ? -1.163 -0.545 14.546 1.00 84.25 83 CYS A O 1
ATOM 640 N N . ARG A 1 84 ? -1.870 1.360 13.578 1.00 86.06 84 ARG A N 1
ATOM 641 C CA . ARG A 1 84 ? -2.629 0.694 12.506 1.00 86.06 84 ARG A CA 1
ATOM 642 C C . ARG A 1 84 ? -1.758 -0.243 11.684 1.00 86.06 84 ARG A C 1
ATOM 644 O O . ARG A 1 84 ? -2.152 -1.382 11.473 1.00 86.06 84 ARG A O 1
ATOM 651 N N . LYS A 1 85 ? -0.570 0.204 11.270 1.00 80.56 85 LYS A N 1
ATOM 652 C CA . LYS A 1 85 ? 0.345 -0.629 10.482 1.00 80.56 85 LYS A CA 1
ATOM 653 C C . LYS A 1 85 ? 0.768 -1.889 11.234 1.00 80.56 85 LYS A C 1
ATOM 655 O O . LYS A 1 85 ? 0.733 -2.979 10.674 1.00 80.56 85 LYS A O 1
ATOM 660 N N . THR A 1 86 ? 1.138 -1.744 12.504 1.00 82.44 86 THR A N 1
ATOM 661 C CA . THR A 1 86 ? 1.514 -2.886 13.347 1.00 82.44 86 THR A CA 1
ATOM 662 C C . THR A 1 86 ? 0.340 -3.840 13.542 1.00 82.44 86 THR A C 1
ATOM 664 O O . THR A 1 86 ? 0.517 -5.048 13.442 1.00 82.44 86 THR A O 1
ATOM 667 N N . VAL A 1 87 ? -0.862 -3.316 13.792 1.00 80.44 87 VAL A N 1
ATOM 668 C CA . VAL A 1 87 ? -2.061 -4.142 13.973 1.00 80.44 87 VAL A CA 1
ATOM 669 C C . VAL A 1 87 ? -2.394 -4.890 12.681 1.00 80.44 87 VAL A C 1
ATOM 671 O O . VAL A 1 87 ? -2.460 -6.111 12.717 1.00 80.44 87 VAL A O 1
ATOM 674 N N . ASN A 1 88 ? -2.492 -4.219 11.533 1.00 79.25 88 ASN A N 1
ATOM 675 C CA . ASN A 1 88 ? -2.826 -4.875 10.260 1.00 79.25 88 ASN A CA 1
ATOM 676 C C . ASN A 1 88 ? -1.735 -5.849 9.774 1.00 79.25 88 ASN A C 1
ATOM 678 O O . ASN A 1 88 ? -2.026 -6.758 9.009 1.00 79.25 88 ASN A O 1
ATOM 682 N N . GLY A 1 89 ? -0.489 -5.703 10.240 1.00 74.06 89 GLY A N 1
ATOM 683 C CA . GLY A 1 89 ? 0.592 -6.659 9.973 1.00 74.06 89 GLY A CA 1
ATOM 684 C C . GLY A 1 89 ? 0.659 -7.870 10.917 1.00 74.06 89 GLY A C 1
ATOM 685 O O . GLY A 1 89 ? 1.427 -8.787 10.643 1.00 74.06 89 GLY A O 1
ATOM 686 N N . HIS A 1 90 ? -0.085 -7.876 12.030 1.00 72.69 90 HIS A N 1
ATOM 687 C CA . HIS A 1 90 ? -0.021 -8.932 13.057 1.00 72.69 90 HIS A CA 1
ATOM 688 C C . HIS A 1 90 ? -1.381 -9.529 13.447 1.00 72.69 90 HIS A C 1
ATOM 690 O O . HIS A 1 90 ? -1.435 -10.530 14.168 1.00 72.69 90 HIS A O 1
ATOM 696 N N . LEU A 1 91 ? -2.488 -8.904 13.048 1.00 67.00 91 LEU A N 1
ATOM 697 C CA . LEU A 1 91 ? -3.833 -9.290 13.454 1.00 67.00 91 LEU A CA 1
ATOM 698 C C . LEU A 1 91 ? -4.466 -10.260 12.445 1.00 67.00 91 LEU A C 1
ATOM 700 O O . LEU A 1 91 ? -5.552 -10.011 11.946 1.00 67.00 91 LEU A O 1
ATOM 704 N N . ASP A 1 92 ? -3.836 -11.411 12.204 1.00 61.09 92 ASP A N 1
ATOM 705 C CA . ASP A 1 92 ? -4.438 -12.498 11.404 1.00 61.09 92 ASP A CA 1
ATOM 706 C C . ASP A 1 92 ? -5.590 -13.216 12.147 1.00 61.09 92 ASP A C 1
ATOM 708 O O . ASP A 1 92 ? -6.248 -14.112 11.621 1.00 61.09 92 ASP A O 1
ATOM 712 N N . SER A 1 93 ? -5.837 -12.861 13.413 1.00 62.00 93 SER A N 1
ATOM 713 C CA . SER A 1 93 ? -6.862 -13.478 14.257 1.00 62.00 93 SER A CA 1
ATOM 714 C C . SER A 1 93 ? -8.152 -12.655 14.238 1.00 62.00 93 SER A C 1
ATOM 716 O O . SER A 1 93 ? -8.281 -11.682 14.985 1.00 62.00 93 SER A O 1
ATOM 718 N N . TYR A 1 94 ? -9.137 -13.096 13.450 1.00 60.41 94 TYR A N 1
ATOM 719 C CA . TYR A 1 94 ? -10.501 -12.542 13.415 1.00 60.41 94 TYR A CA 1
ATOM 720 C C . TYR A 1 94 ? -11.093 -12.331 14.827 1.00 60.41 94 TYR A C 1
ATOM 722 O O . TYR A 1 94 ? -11.715 -11.306 15.099 1.00 60.41 94 TYR A O 1
ATOM 730 N N . GLU A 1 95 ? -10.805 -13.236 15.771 1.00 61.47 95 GLU A N 1
ATOM 731 C CA . GLU A 1 95 ? -11.243 -13.155 17.176 1.00 61.47 95 GLU A CA 1
ATOM 732 C C . GLU A 1 95 ? -10.700 -11.943 17.950 1.00 61.47 95 GLU A C 1
ATOM 734 O O . GLU A 1 95 ? -11.371 -11.422 18.836 1.00 61.47 95 GLU A O 1
ATOM 739 N N . LYS A 1 96 ? -9.499 -11.455 17.627 1.00 68.69 96 LYS A N 1
ATOM 740 C CA . LYS A 1 96 ? -8.940 -10.253 18.270 1.00 68.69 96 LYS A CA 1
ATOM 741 C C . LYS A 1 96 ? -9.528 -8.981 17.664 1.00 68.69 96 LYS A C 1
ATOM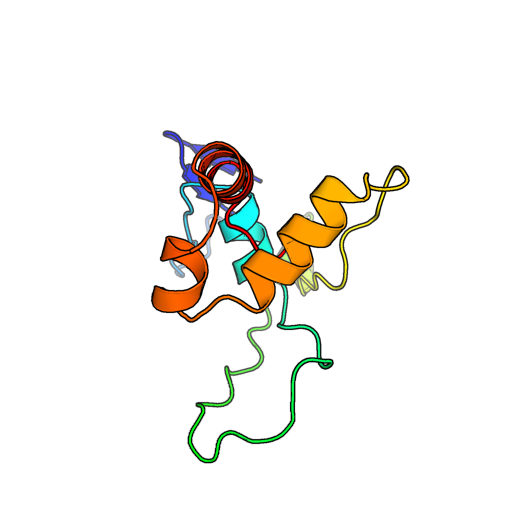 743 O O . LYS A 1 96 ? -9.669 -7.969 18.346 1.00 68.69 96 LYS A O 1
ATOM 748 N N . MET A 1 97 ? -9.911 -9.046 16.390 1.00 71.38 97 MET A N 1
ATOM 749 C CA . MET A 1 97 ? -10.534 -7.941 15.669 1.00 71.38 97 MET A CA 1
ATOM 750 C C . MET A 1 97 ? -11.948 -7.679 16.190 1.00 71.38 97 MET A C 1
ATOM 752 O O . MET A 1 97 ? -12.323 -6.522 16.365 1.00 71.38 97 MET A O 1
ATOM 756 N N . THR A 1 98 ? -12.716 -8.720 16.535 1.00 69.75 98 THR A N 1
ATOM 757 C CA . THR A 1 98 ? -14.079 -8.573 17.081 1.00 69.75 98 THR A CA 1
ATOM 758 C C . THR A 1 98 ? -14.120 -7.861 18.437 1.00 69.75 98 THR A C 1
ATOM 760 O O . THR A 1 98 ? -15.107 -7.174 18.705 1.00 69.75 98 THR A O 1
ATOM 763 N N . GLN A 1 99 ? -13.048 -7.923 19.234 1.00 81.38 99 GLN A N 1
ATOM 764 C CA . GLN A 1 99 ? -12.939 -7.262 20.543 1.00 81.38 99 GLN A CA 1
ATOM 765 C C . GLN A 1 99 ? -12.688 -5.747 20.462 1.00 81.38 99 GLN A C 1
ATOM 767 O O . GLN A 1 99 ? -12.811 -5.049 21.469 1.00 81.38 99 GLN A O 1
ATOM 772 N N . LEU A 1 100 ? -12.356 -5.214 19.282 1.00 82.81 100 LEU A N 1
ATOM 773 C CA . LEU A 1 100 ? -12.102 -3.786 19.117 1.00 82.81 100 LEU A CA 1
ATOM 774 C C . LEU A 1 100 ? -13.412 -2.971 19.048 1.00 82.81 100 LEU A C 1
ATOM 776 O O . LEU A 1 100 ? -14.385 -3.406 18.416 1.00 82.81 100 LEU A O 1
ATOM 780 N N . PRO A 1 101 ? -13.448 -1.763 19.640 1.00 88.94 101 PRO A N 1
ATOM 781 C CA . PRO A 1 101 ? -14.537 -0.808 19.450 1.00 88.94 101 PRO A CA 1
ATOM 782 C C . PRO A 1 101 ? -14.784 -0.491 17.969 1.00 88.94 101 PRO A C 1
ATOM 784 O O . PRO A 1 101 ? -13.837 -0.405 17.185 1.00 88.94 101 PRO A O 1
ATOM 787 N N . ALA A 1 102 ? -16.047 -0.253 17.597 1.00 86.38 102 ALA A N 1
ATOM 788 C CA . ALA A 1 102 ? -16.441 0.041 16.214 1.00 86.38 102 ALA A CA 1
ATOM 789 C C . ALA A 1 102 ? -15.625 1.175 15.549 1.00 86.38 102 ALA A C 1
ATOM 791 O O . ALA A 1 102 ? -15.117 0.936 14.456 1.00 86.38 102 ALA A O 1
ATOM 792 N N . PRO A 1 103 ? -15.352 2.322 16.209 1.00 88.06 103 PRO A N 1
ATOM 793 C CA . PRO A 1 103 ? -14.570 3.399 15.590 1.00 88.06 103 PRO A CA 1
ATOM 794 C C . PRO A 1 103 ? -13.134 2.990 15.241 1.00 88.06 103 PRO A C 1
ATOM 796 O O . PRO A 1 103 ? -12.536 3.508 14.302 1.00 88.06 103 PRO A O 1
ATOM 799 N N . ILE A 1 104 ? -12.558 2.057 16.008 1.00 84.88 104 ILE A N 1
ATOM 800 C CA . ILE A 1 104 ? -11.204 1.552 15.762 1.00 84.88 104 ILE A CA 1
ATOM 801 C C . ILE A 1 104 ? -11.223 0.569 14.593 1.00 84.88 104 ILE A C 1
ATOM 803 O O . ILE A 1 104 ? -10.345 0.642 13.742 1.00 84.88 104 ILE A O 1
ATOM 807 N N . LYS A 1 105 ? -12.236 -0.303 14.512 1.00 84.44 105 LYS A N 1
ATOM 808 C CA . LYS A 1 105 ?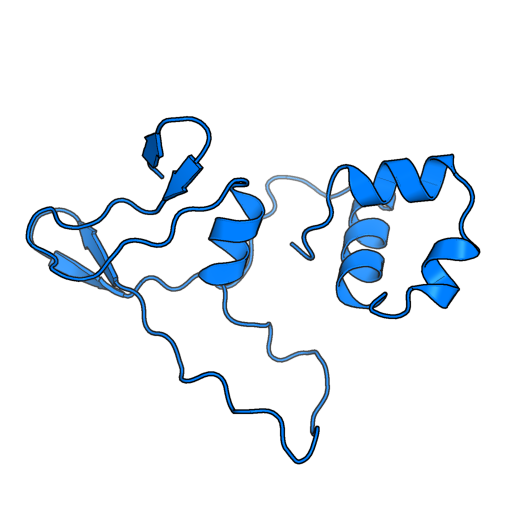 -12.427 -1.198 13.359 1.00 84.44 105 LYS A CA 1
ATOM 809 C C . LYS A 1 105 ? -12.557 -0.406 12.061 1.00 84.44 105 LYS A C 1
ATOM 811 O O . LYS A 1 105 ? -11.822 -0.678 11.122 1.00 84.44 105 LYS A O 1
ATOM 816 N N . GLU A 1 106 ? -13.413 0.614 12.047 1.00 85.81 106 GLU A N 1
ATOM 817 C CA . GLU A 1 106 ? -13.587 1.505 10.892 1.00 85.81 106 GLU A CA 1
ATOM 818 C C . GLU A 1 106 ? -12.280 2.223 10.525 1.00 85.81 106 GLU A C 1
ATOM 820 O O . GLU A 1 106 ? -11.946 2.363 9.352 1.00 85.81 106 GLU A O 1
ATOM 825 N N . PHE A 1 107 ? -11.499 2.649 11.521 1.00 86.00 107 PHE A N 1
ATOM 826 C CA . PHE A 1 107 ? -10.206 3.288 11.282 1.00 86.00 107 PHE A CA 1
ATOM 827 C C . PHE A 1 107 ? -9.140 2.340 10.698 1.00 86.00 107 PHE A C 1
ATOM 829 O O . PHE A 1 107 ? -8.293 2.776 9.907 1.00 86.00 107 PHE A O 1
ATOM 836 N N . LEU A 1 108 ? -9.149 1.066 11.104 1.00 83.25 108 LEU A N 1
ATOM 837 C CA . LEU A 1 108 ? -8.267 0.032 10.553 1.00 83.25 108 LEU A CA 1
ATOM 838 C C . LEU A 1 108 ? -8.689 -0.349 9.124 1.00 83.25 108 LEU A C 1
ATOM 840 O O . LEU A 1 108 ? -7.820 -0.443 8.261 1.00 83.25 108 LEU A O 1
ATOM 844 N N . ASP A 1 109 ? -9.995 -0.475 8.869 1.00 80.94 109 ASP A N 1
ATOM 845 C CA . ASP A 1 109 ? -10.580 -0.842 7.567 1.00 80.94 109 ASP A CA 1
ATOM 846 C C . ASP A 1 109 ? -10.304 0.202 6.472 1.00 80.94 109 ASP A C 1
ATOM 848 O O . ASP A 1 109 ? -10.003 -0.141 5.329 1.00 80.94 109 ASP A O 1
ATOM 852 N N . GLN A 1 110 ? -10.256 1.489 6.840 1.00 80.62 110 GLN A N 1
ATOM 853 C CA . GLN A 1 110 ? -9.853 2.572 5.929 1.00 80.62 110 GLN A CA 1
ATOM 854 C C . GLN A 1 110 ? -8.469 2.364 5.287 1.00 80.62 110 GLN A C 1
ATOM 856 O O . GLN A 1 110 ? -8.143 3.027 4.298 1.00 80.62 110 GLN A O 1
ATOM 861 N N . TYR A 1 111 ? -7.619 1.506 5.858 1.00 76.06 111 TYR A N 1
ATOM 862 C CA . TYR A 1 111 ? -6.301 1.193 5.320 1.00 76.06 111 TYR A CA 1
ATOM 863 C C . TYR A 1 111 ? -5.864 -0.205 5.767 1.00 76.06 111 TYR A C 1
ATOM 865 O O . TYR A 1 111 ? -5.077 -0.350 6.696 1.00 76.06 111 TYR A O 1
ATOM 873 N N . ASP A 1 112 ? -6.350 -1.235 5.084 1.00 70.25 112 ASP A N 1
ATOM 874 C CA . ASP A 1 112 ? -6.089 -2.641 5.431 1.00 70.25 112 ASP A CA 1
ATOM 875 C C . ASP A 1 112 ? -4.689 -3.151 5.009 1.00 70.25 112 ASP A C 1
ATOM 877 O O . ASP A 1 112 ? -4.279 -4.267 5.303 1.00 70.25 112 ASP A O 1
ATOM 881 N N . ALA A 1 113 ? -3.891 -2.334 4.314 1.00 68.00 113 ALA A N 1
ATOM 882 C CA . ALA A 1 113 ? -2.553 -2.747 3.893 1.00 68.00 113 ALA A CA 1
ATOM 883 C C . ALA A 1 113 ? -1.522 -2.631 5.041 1.00 68.00 113 ALA A C 1
ATOM 885 O O . ALA A 1 113 ? -1.490 -1.604 5.724 1.00 68.00 113 ALA A O 1
ATOM 886 N N . PRO A 1 114 ? -0.592 -3.594 5.202 1.00 61.53 114 PRO A N 1
ATOM 887 C CA . PRO A 1 114 ? 0.459 -3.557 6.230 1.00 61.53 114 PRO A CA 1
ATOM 888 C C . PRO A 1 114 ? 1.651 -2.631 5.874 1.00 61.53 114 PRO A C 1
ATOM 890 O O . PRO A 1 114 ? 2.772 -2.843 6.341 1.00 61.53 114 PRO A O 1
ATOM 893 N N . LEU A 1 115 ? 1.431 -1.609 5.033 1.00 59.69 115 LEU A N 1
ATOM 894 C CA . LEU A 1 115 ? 2.456 -0.720 4.452 1.00 59.69 115 LEU A CA 1
ATOM 895 C C . LEU A 1 115 ? 2.506 0.667 5.095 1.00 59.69 115 LEU A C 1
ATOM 897 O O . LEU A 1 115 ? 1.450 1.335 5.106 1.00 59.69 115 LEU A O 1
#